Protein AF-A0A3M1WF73-F1 (afdb_monomer)

pLDDT: mean 86.76, std 12.92, range [41.12, 95.75]

Foldseek 3Di:
DPPQDWDQDPVVRDTAGWAWLVVLCVVLVHDSVLVVVCVVVVLWDWDADPVNPGIITGPVSSVPPPNVSRDD

Structure (mmCIF, N/CA/C/O backbone):
data_AF-A0A3M1WF73-F1
#
_entry.id   AF-A0A3M1WF73-F1
#
loop_
_atom_site.group_PDB
_atom_site.id
_atom_site.type_symbol
_atom_site.label_atom_id
_atom_site.label_alt_id
_atom_site.label_comp_id
_atom_site.label_asym_id
_atom_site.label_entity_id
_atom_site.label_seq_id
_atom_site.pdbx_PDB_ins_code
_atom_site.Cartn_x
_atom_site.Cartn_y
_atom_site.Cartn_z
_atom_site.occupancy
_atom_site.B_iso_or_equiv
_atom_site.auth_seq_id
_atom_site.auth_comp_id
_atom_site.auth_asym_id
_atom_site.auth_atom_id
_atom_site.pdbx_PDB_model_num
ATOM 1 N N . MET A 1 1 ? -6.934 -4.310 -21.892 1.00 41.12 1 MET A N 1
ATOM 2 C CA . MET A 1 1 ? -6.181 -5.493 -21.414 1.00 41.12 1 MET A CA 1
ATOM 3 C C . MET A 1 1 ? -5.556 -5.172 -20.057 1.00 41.12 1 MET A C 1
ATOM 5 O O . MET A 1 1 ? -4.667 -4.332 -19.997 1.00 41.12 1 MET A O 1
ATOM 9 N N . ARG A 1 2 ? -6.051 -5.748 -18.952 1.00 51.78 2 ARG A N 1
ATOM 10 C CA . ARG A 1 2 ? -5.436 -5.574 -17.623 1.00 51.78 2 ARG A CA 1
ATOM 11 C C . ARG A 1 2 ? -4.246 -6.534 -17.535 1.00 51.78 2 ARG A C 1
ATOM 13 O O . ARG A 1 2 ? -4.438 -7.727 -17.351 1.00 51.78 2 ARG A O 1
ATOM 20 N N . GLN A 1 3 ? -3.026 -6.039 -17.742 1.00 55.84 3 GLN A N 1
ATOM 21 C CA . GLN A 1 3 ? -1.822 -6.828 -17.463 1.00 55.84 3 GLN A CA 1
ATOM 22 C C . GLN A 1 3 ? -1.713 -6.998 -15.944 1.00 55.84 3 GLN A C 1
ATOM 24 O O . GLN A 1 3 ? -1.294 -6.076 -15.242 1.00 55.84 3 GLN A O 1
ATOM 29 N N . HIS A 1 4 ? -2.126 -8.154 -15.428 1.00 58.62 4 HIS A N 1
ATOM 30 C CA . HIS A 1 4 ? -1.920 -8.519 -14.031 1.00 58.62 4 HIS A CA 1
ATOM 31 C C . HIS A 1 4 ? -0.435 -8.822 -13.854 1.0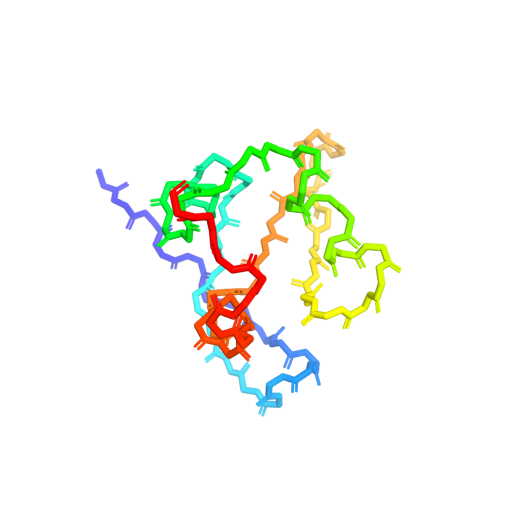0 58.62 4 HIS A C 1
ATOM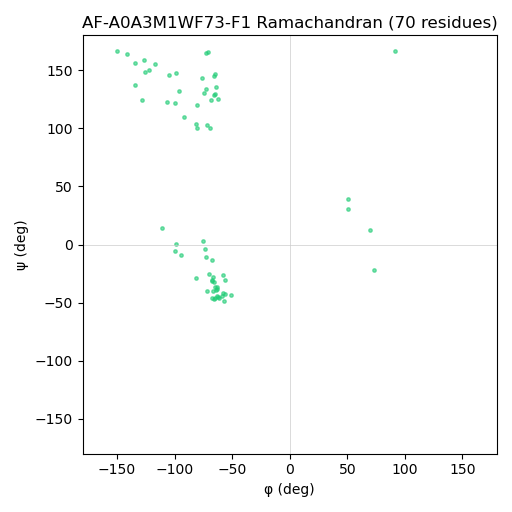 33 O O . HIS A 1 4 ? 0.061 -9.851 -14.306 1.00 58.62 4 HIS A O 1
ATOM 39 N N . ARG A 1 5 ? 0.307 -7.884 -13.260 1.00 75.50 5 ARG A N 1
ATOM 40 C CA . ARG A 1 5 ? 1.725 -8.101 -12.986 1.00 75.50 5 ARG A CA 1
ATOM 41 C C . ARG A 1 5 ? 1.851 -8.921 -11.711 1.00 75.50 5 ARG A C 1
ATOM 43 O O . ARG A 1 5 ? 1.644 -8.398 -10.616 1.00 75.50 5 ARG A O 1
ATOM 50 N N . LEU A 1 6 ? 2.158 -10.202 -11.875 1.00 89.00 6 LEU A N 1
ATOM 51 C CA . LEU A 1 6 ? 2.482 -11.092 -10.772 1.00 89.00 6 LEU A CA 1
ATOM 52 C C . LEU A 1 6 ? 3.942 -10.872 -10.371 1.00 89.00 6 LEU A C 1
ATOM 54 O O . LEU A 1 6 ? 4.846 -11.059 -11.181 1.00 89.00 6 LEU A O 1
ATOM 58 N N . PHE A 1 7 ? 4.177 -10.481 -9.120 1.00 89.56 7 PHE A N 1
ATOM 59 C CA . PHE A 1 7 ? 5.524 -10.433 -8.548 1.00 89.56 7 PHE A CA 1
ATOM 60 C C . PHE A 1 7 ? 5.532 -11.044 -7.148 1.00 89.56 7 PHE A C 1
ATOM 62 O O . PHE A 1 7 ? 4.516 -11.075 -6.451 1.00 89.56 7 PHE A O 1
ATOM 69 N N . PHE A 1 8 ? 6.707 -11.503 -6.719 1.00 93.19 8 PHE A N 1
ATOM 70 C CA . PHE A 1 8 ? 6.912 -12.001 -5.363 1.00 93.19 8 PHE A CA 1
ATOM 71 C C . PHE A 1 8 ? 6.758 -10.875 -4.333 1.00 93.19 8 PHE A C 1
ATOM 73 O O . PHE A 1 8 ? 7.398 -9.825 -4.449 1.00 93.19 8 PHE A O 1
ATOM 80 N N . CYS A 1 9 ? 5.933 -11.088 -3.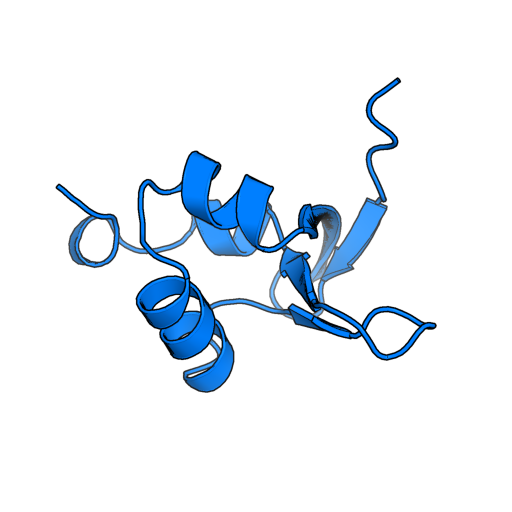314 1.00 94.12 9 CYS A N 1
ATOM 81 C CA . CYS A 1 9 ? 5.832 -10.194 -2.169 1.00 94.12 9 CYS A CA 1
ATOM 82 C C . CYS A 1 9 ? 6.629 -10.745 -0.984 1.00 94.12 9 CYS A C 1
ATOM 84 O O . CYS A 1 9 ? 6.309 -11.840 -0.522 1.00 94.12 9 CYS A O 1
ATOM 86 N N . PRO A 1 10 ? 7.609 -9.990 -0.448 1.00 92.06 10 PRO A N 1
ATOM 87 C CA . PRO A 1 10 ? 8.389 -10.437 0.701 1.00 92.06 10 PRO A CA 1
ATOM 88 C C . PRO A 1 10 ? 7.545 -10.545 1.973 1.00 92.06 10 PRO A C 1
ATOM 90 O O . PRO A 1 10 ? 7.824 -11.389 2.801 1.00 92.06 10 PRO A O 1
ATOM 93 N N . GLN A 1 11 ? 6.477 -9.756 2.113 1.00 93.06 11 GLN A N 1
ATOM 94 C CA . GLN A 1 11 ? 5.607 -9.802 3.292 1.00 93.06 11 GLN A CA 1
ATOM 95 C C . GLN A 1 11 ? 4.575 -10.940 3.220 1.00 93.06 11 GLN A C 1
ATOM 97 O O . GLN A 1 11 ? 4.128 -11.452 4.240 1.00 93.06 11 GLN A O 1
ATOM 102 N N . CYS A 1 12 ? 4.167 -11.341 2.011 1.00 92.25 12 CYS A N 1
ATOM 103 C CA . CYS A 1 12 ? 3.225 -12.448 1.820 1.00 92.25 12 CYS A CA 1
ATOM 104 C C . CYS A 1 12 ? 3.913 -13.795 1.562 1.00 92.25 12 CYS A C 1
ATOM 106 O O . CYS A 1 12 ? 3.215 -14.803 1.498 1.00 92.25 12 CYS A O 1
ATOM 108 N N . HIS A 1 13 ? 5.233 -13.803 1.350 1.00 93.69 13 HIS A N 1
ATOM 109 C CA . HIS A 1 13 ? 6.037 -14.967 0.959 1.00 93.69 13 HIS A CA 1
ATOM 110 C C . HIS A 1 13 ? 5.482 -15.750 -0.249 1.00 93.69 13 HIS A C 1
ATOM 112 O O . HIS A 1 13 ? 5.658 -16.960 -0.354 1.00 93.69 13 HIS A O 1
ATOM 118 N N . ARG A 1 14 ? 4.804 -15.067 -1.181 1.00 93.50 14 ARG A N 1
ATOM 119 C CA . ARG A 1 14 ? 4.208 -15.680 -2.381 1.00 93.50 14 ARG A CA 1
ATOM 120 C C . ARG A 1 14 ? 4.161 -14.719 -3.561 1.00 93.50 14 ARG A C 1
ATOM 122 O O . ARG A 1 14 ? 4.345 -13.510 -3.398 1.00 93.50 14 ARG A O 1
ATOM 129 N N . GLN A 1 15 ? 3.902 -15.249 -4.755 1.00 94.12 15 GLN A N 1
ATOM 130 C CA . GLN A 1 15 ? 3.566 -14.433 -5.922 1.00 94.12 15 GLN A CA 1
ATOM 131 C C . GLN A 1 15 ? 2.136 -13.906 -5.792 1.00 94.12 15 GLN A C 1
ATOM 133 O O . GLN A 1 15 ? 1.214 -14.653 -5.482 1.00 94.12 15 GLN A O 1
ATOM 138 N N . THR A 1 16 ? 1.967 -12.605 -5.999 1.00 94.25 16 THR A N 1
ATOM 139 C CA . THR A 1 16 ? 0.684 -11.904 -5.854 1.00 94.25 16 THR A CA 1
ATOM 140 C C . THR A 1 16 ? 0.552 -10.866 -6.960 1.00 94.25 16 THR A C 1
ATOM 142 O O . THR A 1 16 ? 1.533 -10.540 -7.635 1.00 94.25 16 THR A O 1
ATOM 145 N N . VAL A 1 17 ? -0.665 -10.372 -7.180 1.00 94.25 17 VAL A N 1
ATOM 14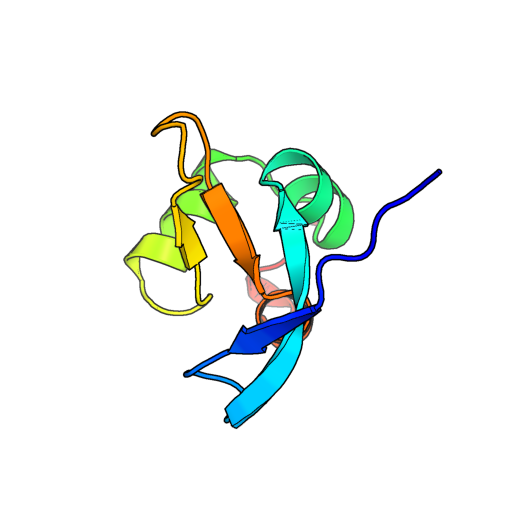6 C CA . VAL A 1 17 ? -0.928 -9.269 -8.103 1.00 94.25 17 VAL A CA 1
ATOM 147 C C . VAL A 1 17 ? -0.416 -7.962 -7.502 1.00 94.25 17 VAL A C 1
ATOM 149 O O . VAL A 1 17 ? -0.674 -7.639 -6.346 1.00 94.25 17 VAL A O 1
ATOM 152 N N . TRP A 1 18 ? 0.286 -7.172 -8.307 1.00 93.56 18 TRP A N 1
ATOM 153 C CA . TRP A 1 18 ? 0.744 -5.847 -7.906 1.00 93.56 18 TRP A CA 1
ATOM 154 C C . TRP A 1 18 ? -0.068 -4.763 -8.600 1.00 93.56 18 TRP A C 1
ATOM 156 O O . TRP A 1 18 ? -0.122 -4.688 -9.830 1.00 93.56 18 TRP A O 1
ATOM 166 N N . LEU A 1 19 ? -0.687 -3.908 -7.794 1.00 93.56 19 LEU A N 1
ATOM 167 C CA . LEU A 1 19 ? -1.559 -2.828 -8.232 1.00 93.56 19 LEU A CA 1
ATOM 168 C C . LEU A 1 19 ? -0.805 -1.510 -8.254 1.00 93.56 19 LEU A C 1
ATOM 170 O O . LEU A 1 19 ? 0.088 -1.278 -7.445 1.00 93.56 19 LEU A O 1
ATOM 174 N N . ASN A 1 20 ? -1.147 -0.621 -9.182 1.00 92.94 20 ASN A N 1
ATOM 175 C CA . ASN A 1 20 ? -0.660 0.751 -9.083 1.00 92.94 20 ASN A CA 1
ATOM 176 C C . ASN A 1 20 ? -1.386 1.499 -7.946 1.00 92.94 20 ASN A C 1
ATOM 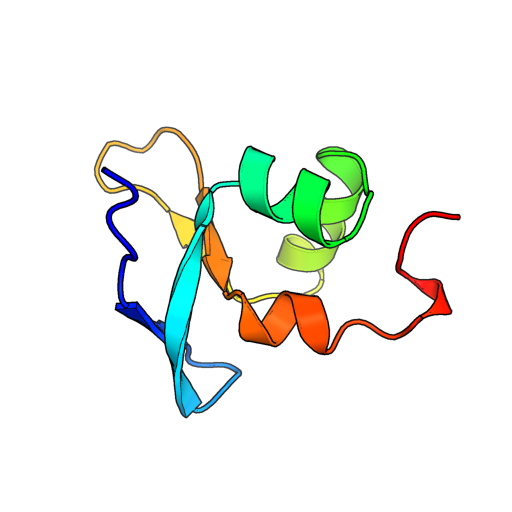178 O O . ASN A 1 20 ? -2.436 1.063 -7.481 1.00 92.94 20 ASN A O 1
ATOM 182 N N . VAL A 1 21 ? -0.840 2.642 -7.524 1.00 92.75 21 VAL A N 1
ATOM 183 C CA . VAL A 1 21 ? -1.412 3.471 -6.444 1.00 92.75 21 VAL A CA 1
ATOM 184 C C . VAL A 1 21 ? -2.898 3.786 -6.652 1.00 92.75 21 VAL A C 1
ATOM 186 O O . VAL A 1 21 ? -3.671 3.680 -5.711 1.00 92.75 21 VAL A O 1
ATOM 189 N N . GLN A 1 22 ? -3.319 4.135 -7.870 1.00 92.88 22 GLN A N 1
ATOM 190 C CA . GLN A 1 22 ? -4.721 4.462 -8.145 1.00 92.88 22 GLN A CA 1
ATOM 191 C C . GLN A 1 22 ? -5.633 3.245 -7.955 1.00 92.88 22 GLN A C 1
ATOM 193 O O . GLN A 1 22 ? -6.667 3.360 -7.310 1.00 92.88 22 GLN A O 1
ATOM 198 N N . GLN A 1 23 ? -5.238 2.087 -8.483 1.00 93.69 23 GLN A N 1
ATOM 199 C CA . GLN A 1 23 ? -5.990 0.840 -8.329 1.00 93.69 23 GLN A CA 1
ATOM 200 C C . GLN A 1 23 ? -6.067 0.400 -6.867 1.00 93.69 23 GLN A C 1
ATOM 202 O O . GLN A 1 23 ? -7.096 -0.095 -6.434 1.00 93.69 23 GLN A O 1
ATOM 207 N N . ALA A 1 24 ? -4.986 0.585 -6.112 1.00 93.62 24 ALA A N 1
ATOM 208 C CA . ALA A 1 24 ? -4.953 0.264 -4.695 1.00 93.62 24 ALA A CA 1
ATOM 209 C C . ALA A 1 24 ? -5.886 1.164 -3.881 1.00 93.62 24 ALA A C 1
ATOM 211 O O . ALA A 1 24 ? -6.682 0.652 -3.109 1.00 93.62 24 ALA A O 1
ATOM 212 N N . CYS A 1 25 ? -5.846 2.479 -4.110 1.00 93.69 25 CYS A N 1
ATOM 213 C CA . CYS A 1 25 ? -6.783 3.424 -3.500 1.00 93.69 25 CYS A CA 1
ATOM 214 C C . CYS A 1 25 ? -8.243 3.060 -3.791 1.00 93.69 25 CYS A C 1
ATOM 216 O O . CYS A 1 25 ? -9.065 3.108 -2.891 1.00 93.69 25 CYS A O 1
ATOM 218 N N . GLN A 1 26 ? -8.552 2.663 -5.030 1.00 93.12 26 GLN A N 1
ATOM 219 C CA . GLN A 1 26 ? -9.897 2.217 -5.404 1.00 93.12 26 GLN A CA 1
ATOM 220 C C . GLN A 1 26 ? -10.297 0.895 -4.741 1.00 93.12 26 GLN A C 1
ATOM 222 O O . GLN A 1 26 ? -11.475 0.685 -4.500 1.00 93.12 26 GLN A O 1
ATOM 227 N N . LEU A 1 27 ? -9.342 -0.001 -4.477 1.00 92.06 27 LEU A N 1
ATOM 228 C CA . LEU A 1 27 ? -9.622 -1.314 -3.895 1.00 92.06 27 LEU A CA 1
ATOM 229 C C . LEU A 1 27 ? -10.011 -1.234 -2.415 1.00 92.06 27 LEU A C 1
ATOM 231 O O . LEU A 1 27 ? -10.866 -1.993 -1.984 1.00 92.06 27 LEU A O 1
ATOM 235 N N . ILE A 1 28 ? -9.346 -0.367 -1.652 1.00 91.75 28 ILE A N 1
ATOM 236 C CA . ILE A 1 28 ? -9.560 -0.215 -0.202 1.00 91.75 28 ILE A CA 1
ATOM 237 C C . ILE A 1 28 ? -10.217 1.126 0.155 1.00 91.75 28 ILE A C 1
ATOM 239 O O . ILE A 1 28 ? -10.157 1.548 1.300 1.00 91.75 28 ILE A O 1
ATOM 243 N N . GLU A 1 29 ? -10.760 1.829 -0.840 1.00 91.81 29 GLU A N 1
ATOM 244 C CA . GLU A 1 29 ? -11.515 3.080 -0.676 1.00 91.81 29 GLU A CA 1
ATOM 245 C C . GLU A 1 29 ? -10.805 4.146 0.181 1.00 91.81 29 GLU A C 1
ATOM 247 O O . GLU A 1 29 ? -11.414 4.876 0.955 1.00 91.81 29 GLU A O 1
ATOM 252 N N . VAL A 1 30 ? -9.482 4.278 0.019 1.00 92.19 30 VAL A N 1
ATOM 253 C CA . VAL A 1 30 ? -8.686 5.308 0.708 1.00 92.19 30 VAL A CA 1
ATOM 254 C C . VAL A 1 30 ? -8.040 6.283 -0.261 1.00 92.19 30 VAL A C 1
ATOM 256 O O . VAL A 1 30 ? -7.717 5.966 -1.411 1.00 92.19 30 VAL A O 1
ATOM 259 N N . ASP A 1 31 ? -7.747 7.478 0.236 1.00 93.25 31 ASP A N 1
ATOM 260 C CA . ASP A 1 31 ? -6.966 8.456 -0.499 1.00 93.25 31 ASP A CA 1
ATOM 261 C C . ASP A 1 31 ? -5.477 8.048 -0.620 1.00 93.25 31 ASP A C 1
ATOM 263 O O . ASP A 1 31 ? -4.952 7.173 0.077 1.00 93.25 31 ASP A O 1
ATOM 267 N N . ARG A 1 32 ? -4.750 8.716 -1.524 1.00 93.81 32 ARG A N 1
ATOM 268 C CA . ARG A 1 32 ? -3.336 8.398 -1.789 1.00 93.81 32 ARG A CA 1
ATOM 269 C C . ARG A 1 32 ? -2.433 8.622 -0.578 1.00 93.81 32 ARG A C 1
ATOM 271 O O . ARG A 1 32 ? -1.481 7.865 -0.410 1.00 93.81 32 ARG A O 1
ATOM 278 N N . ARG A 1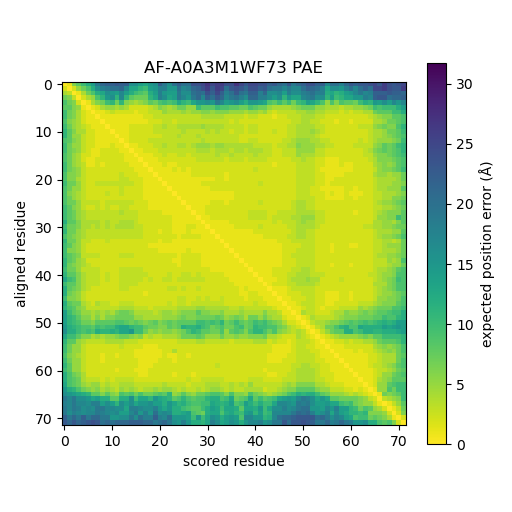 33 ? -2.683 9.654 0.232 1.00 94.69 33 ARG A N 1
ATOM 279 C CA . ARG A 1 33 ? -1.893 9.971 1.431 1.00 94.69 33 ARG A CA 1
ATOM 280 C C . ARG A 1 33 ? -2.014 8.839 2.443 1.00 94.69 33 ARG A C 1
ATOM 282 O O . ARG A 1 33 ? -0.992 8.390 2.957 1.00 94.69 33 ARG A O 1
ATOM 289 N N . THR A 1 34 ? -3.224 8.335 2.662 1.00 94.44 34 THR A N 1
ATOM 290 C CA . THR A 1 34 ? -3.471 7.182 3.536 1.00 94.44 34 THR A CA 1
ATOM 291 C C . THR A 1 34 ? -2.762 5.928 3.023 1.00 94.44 34 THR A C 1
ATOM 293 O O . THR A 1 34 ? -2.029 5.283 3.775 1.00 94.44 34 THR A 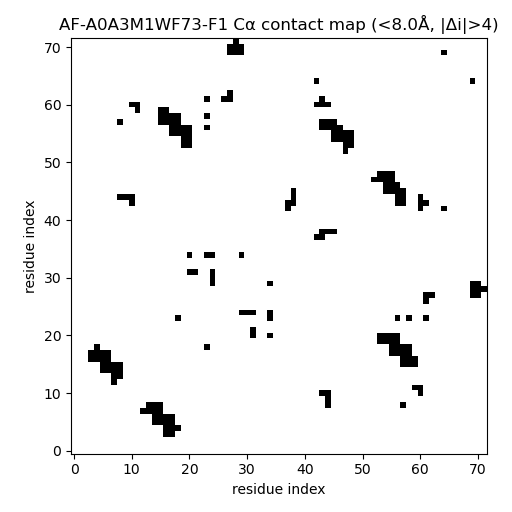O 1
ATOM 296 N N . LEU A 1 35 ? -2.855 5.643 1.720 1.00 94.50 35 LEU A N 1
ATOM 297 C CA . LEU A 1 35 ? -2.126 4.529 1.113 1.00 94.50 35 LEU A CA 1
ATOM 298 C C . LEU A 1 35 ? -0.599 4.662 1.293 1.00 94.50 35 LEU A C 1
ATOM 300 O O . LEU A 1 35 ? 0.070 3.687 1.636 1.00 94.50 35 LEU A O 1
ATOM 304 N N . TYR A 1 36 ? -0.030 5.852 1.076 1.00 94.62 36 TYR A N 1
ATOM 305 C CA . TYR A 1 36 ? 1.404 6.087 1.278 1.00 94.62 36 TYR A CA 1
ATOM 306 C C . TYR A 1 36 ? 1.822 5.918 2.738 1.00 94.62 36 TYR A C 1
ATOM 308 O O . TYR A 1 36 ? 2.850 5.294 2.992 1.00 94.62 36 TYR A O 1
ATOM 316 N N . ARG A 1 37 ? 0.997 6.368 3.689 1.00 94.56 37 ARG A N 1
ATOM 317 C CA . ARG A 1 37 ? 1.226 6.142 5.120 1.00 94.56 37 ARG A CA 1
ATOM 318 C C . ARG A 1 37 ? 1.323 4.649 5.443 1.00 94.56 37 ARG A C 1
ATOM 320 O O . ARG A 1 37 ? 2.214 4.244 6.182 1.00 94.56 37 ARG A O 1
ATOM 327 N N . TYR A 1 38 ? 0.467 3.810 4.860 1.00 93.75 38 TYR A N 1
ATOM 328 C CA . TYR A 1 38 ? 0.541 2.355 5.054 1.00 93.75 38 TYR A CA 1
ATOM 329 C C . TYR A 1 38 ? 1.805 1.724 4.465 1.00 93.75 38 TYR A C 1
ATOM 331 O O . TYR A 1 38 ? 2.329 0.763 5.031 1.00 93.75 38 TYR A O 1
ATOM 339 N N . MET A 1 39 ? 2.329 2.271 3.366 1.00 93.94 39 MET A N 1
ATOM 340 C CA . MET A 1 39 ? 3.628 1.855 2.827 1.00 93.94 39 MET A CA 1
ATOM 341 C C . MET A 1 39 ? 4.779 2.241 3.764 1.00 93.94 39 MET A C 1
ATOM 343 O O . MET A 1 39 ? 5.654 1.421 4.024 1.00 93.94 39 MET A O 1
ATOM 347 N N . GLU A 1 40 ? 4.780 3.475 4.272 1.00 93.94 40 GLU A N 1
ATOM 348 C CA . GLU A 1 40 ? 5.819 3.998 5.173 1.00 93.94 40 GLU A CA 1
ATOM 349 C C . GLU A 1 40 ? 5.841 3.266 6.517 1.00 93.94 40 GLU A C 1
ATOM 351 O O . GLU A 1 40 ? 6.908 2.979 7.049 1.00 93.94 40 GLU A O 1
ATOM 356 N N . GLN A 1 41 ? 4.668 2.887 7.027 1.00 93.19 41 GLN A N 1
ATOM 357 C CA . GLN A 1 41 ? 4.523 2.070 8.234 1.00 93.19 41 GLN A CA 1
ATOM 358 C C . GLN A 1 41 ? 4.896 0.592 8.024 1.00 93.19 41 GLN A C 1
ATOM 360 O O . GLN A 1 41 ? 4.824 -0.192 8.966 1.00 93.19 41 GLN A O 1
ATOM 365 N N . GLY A 1 42 ? 5.230 0.174 6.798 1.00 93.25 42 GLY A N 1
A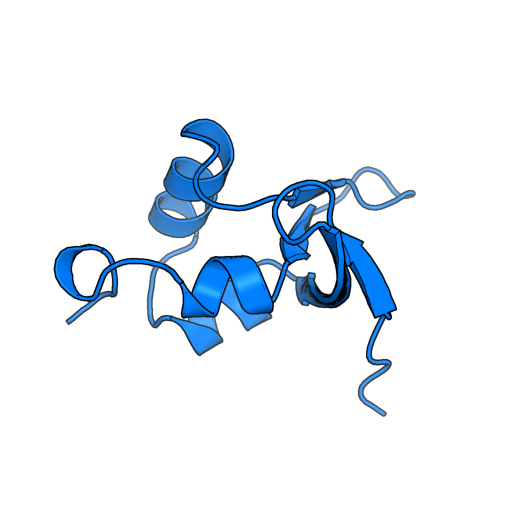TOM 366 C CA . GLY A 1 42 ? 5.534 -1.223 6.484 1.00 93.25 42 GLY A CA 1
ATOM 367 C C . GLY A 1 42 ? 4.323 -2.162 6.534 1.00 93.25 42 GLY A C 1
ATOM 368 O O . GLY A 1 42 ? 4.496 -3.377 6.476 1.00 93.25 42 GLY A O 1
ATOM 369 N N . LYS A 1 43 ? 3.091 -1.629 6.603 1.00 92.88 43 LYS A N 1
ATOM 370 C CA . LYS A 1 43 ? 1.859 -2.437 6.551 1.00 92.88 43 LYS A CA 1
ATOM 371 C C . LYS A 1 43 ? 1.666 -3.071 5.170 1.00 92.88 43 LYS A C 1
ATOM 373 O O . LYS A 1 43 ? 1.100 -4.158 5.064 1.00 92.88 43 LYS A O 1
ATOM 378 N N . ILE A 1 44 ? 2.140 -2.402 4.114 1.00 94.88 44 ILE A N 1
ATOM 379 C CA . ILE A 1 44 ? 1.993 -2.837 2.722 1.00 94.88 44 ILE A CA 1
ATOM 380 C C . ILE A 1 44 ? 3.349 -2.843 2.021 1.00 94.88 44 ILE A C 1
ATOM 382 O O . ILE A 1 44 ? 3.999 -1.806 1.881 1.00 94.88 44 ILE A O 1
ATOM 386 N N . ALA A 1 45 ? 3.724 -3.993 1.463 1.00 95.75 45 ALA A N 1
ATOM 387 C CA . ALA A 1 45 ? 4.869 -4.086 0.570 1.00 95.75 45 ALA A CA 1
ATOM 388 C C . ALA A 1 45 ? 4.639 -3.286 -0.726 1.00 95.75 45 ALA A C 1
ATOM 390 O O . ALA A 1 45 ? 3.638 -3.474 -1.430 1.00 95.75 45 ALA A O 1
ATOM 391 N N . TYR A 1 46 ? 5.608 -2.441 -1.079 1.00 94.69 46 TYR A N 1
ATOM 392 C CA . TYR A 1 46 ? 5.601 -1.654 -2.308 1.00 94.69 46 TYR A CA 1
ATOM 393 C C . TYR A 1 46 ? 6.887 -1.853 -3.122 1.00 94.69 46 TYR A C 1
ATOM 395 O O . TYR A 1 46 ? 7.919 -2.287 -2.617 1.00 94.69 46 TYR A O 1
ATOM 403 N N . ARG A 1 47 ? 6.810 -1.550 -4.418 1.00 92.44 47 ARG A N 1
ATOM 404 C CA . ARG A 1 47 ? 7.926 -1.577 -5.369 1.00 92.44 47 ARG A CA 1
ATOM 405 C C . ARG A 1 47 ? 7.899 -0.310 -6.204 1.00 92.44 47 ARG A C 1
ATOM 407 O O . ARG A 1 47 ? 6.838 0.118 -6.663 1.00 92.44 47 ARG A O 1
ATOM 414 N N . GLN A 1 48 ? 9.061 0.285 -6.434 1.00 91.25 48 GLN A N 1
ATOM 415 C CA . GLN A 1 48 ? 9.172 1.425 -7.335 1.00 91.25 48 GLN A CA 1
ATOM 416 C C . GLN A 1 48 ? 9.118 0.960 -8.794 1.00 91.25 48 GLN A C 1
ATOM 418 O O . GLN A 1 48 ? 9.604 -0.117 -9.143 1.00 91.25 48 GLN A O 1
ATOM 423 N N . ARG A 1 49 ? 8.482 1.754 -9.659 1.00 85.38 49 ARG A N 1
ATOM 424 C CA . ARG A 1 49 ? 8.497 1.495 -11.103 1.00 85.38 49 ARG A CA 1
ATOM 425 C C . ARG A 1 49 ? 9.919 1.658 -11.656 1.00 85.38 49 ARG A C 1
ATOM 427 O O . ARG A 1 49 ? 10.598 2.590 -11.235 1.00 85.38 49 ARG A O 1
ATOM 434 N N . PRO A 1 50 ? 10.333 0.853 -12.655 1.00 80.75 50 PRO A N 1
ATOM 435 C CA . PRO A 1 50 ? 11.642 1.008 -13.299 1.00 80.75 50 PRO A CA 1
ATOM 436 C C . PRO A 1 50 ? 11.875 2.408 -13.881 1.00 80.75 50 PRO A C 1
ATOM 438 O O . PRO A 1 50 ? 12.992 2.900 -13.886 1.00 80.75 50 PRO A O 1
ATOM 441 N N . SER A 1 51 ? 10.809 3.087 -14.315 1.00 82.56 51 SER A N 1
ATOM 442 C CA . SER A 1 51 ? 10.856 4.468 -14.810 1.00 82.56 51 SER A CA 1
ATOM 443 C C . SER A 1 51 ? 11.008 5.530 -13.709 1.00 82.56 51 SER A C 1
ATOM 445 O O . SER A 1 51 ? 10.897 6.721 -13.992 1.00 82.56 51 SER A O 1
ATOM 447 N N . GLY A 1 52 ? 11.141 5.134 -12.439 1.00 78.19 52 GLY A N 1
ATOM 448 C CA . GLY A 1 52 ? 11.212 6.022 -11.273 1.00 78.19 52 GLY A CA 1
ATOM 449 C C . GLY A 1 52 ? 9.883 6.684 -10.884 1.00 78.19 52 GLY A C 1
ATOM 450 O O . GLY A 1 52 ? 9.695 7.056 -9.725 1.00 78.19 52 GLY A O 1
ATOM 451 N N . ARG A 1 53 ? 8.924 6.789 -11.816 1.00 81.44 53 ARG A N 1
ATOM 452 C CA . ARG A 1 53 ? 7.621 7.433 -11.599 1.00 81.44 53 ARG A CA 1
ATOM 453 C C . ARG A 1 53 ? 6.555 6.442 -11.147 1.00 81.44 53 ARG A C 1
ATOM 455 O O . ARG A 1 53 ? 6.038 5.654 -11.941 1.00 81.44 53 ARG A O 1
ATOM 462 N N . GLY A 1 54 ? 6.160 6.567 -9.883 1.00 85.06 54 GLY A N 1
ATOM 463 C CA . GLY A 1 54 ? 5.055 5.829 -9.277 1.00 85.06 54 GLY A CA 1
ATOM 464 C C . GLY A 1 54 ? 5.473 4.515 -8.622 1.00 85.06 54 GLY A C 1
ATOM 465 O O . GLY A 1 54 ? 6.581 4.007 -8.811 1.00 85.06 54 GLY A O 1
ATOM 466 N N . ARG A 1 55 ? 4.554 3.965 -7.829 1.00 91.38 55 ARG A N 1
ATOM 467 C CA . ARG A 1 55 ? 4.757 2.744 -7.047 1.00 91.38 55 ARG A CA 1
ATOM 468 C C . ARG A 1 55 ? 3.710 1.700 -7.412 1.00 91.38 55 ARG A C 1
ATOM 470 O O . ARG A 1 55 ? 2.591 2.032 -7.815 1.00 91.38 55 ARG A O 1
ATOM 477 N N . PHE A 1 56 ? 4.107 0.445 -7.286 1.00 93.06 56 PHE A N 1
ATOM 478 C CA . PHE A 1 56 ? 3.206 -0.689 -7.241 1.00 93.06 56 PHE A CA 1
ATOM 479 C C . PHE A 1 56 ? 3.115 -1.196 -5.808 1.00 93.06 56 PHE A C 1
ATOM 481 O O . PHE A 1 56 ? 4.110 -1.167 -5.088 1.00 93.06 56 PHE A O 1
ATOM 488 N N . VAL A 1 57 ? 1.952 -1.690 -5.418 1.00 94.38 57 VAL A N 1
ATOM 489 C CA . VAL A 1 57 ? 1.694 -2.262 -4.100 1.00 94.38 57 VAL A CA 1
ATOM 490 C C . VAL A 1 57 ? 1.132 -3.664 -4.222 1.00 94.38 57 VAL A C 1
ATOM 492 O O . VAL A 1 57 ? 0.443 -3.985 -5.190 1.00 94.38 57 VAL A O 1
ATOM 495 N N . CYS A 1 58 ? 1.443 -4.497 -3.239 1.00 95.38 58 CYS A N 1
ATOM 496 C CA . CYS A 1 58 ? 0.935 -5.856 -3.167 1.00 95.38 58 CYS A CA 1
ATOM 497 C C . CYS A 1 58 ? -0.580 -5.861 -2.897 1.00 95.38 58 CYS A C 1
ATOM 499 O O . CYS A 1 58 ? -1.029 -5.320 -1.888 1.00 95.38 58 CYS A O 1
ATOM 501 N N . HIS A 1 59 ? -1.348 -6.523 -3.764 1.00 94.75 59 HIS A N 1
ATOM 502 C CA . HIS A 1 59 ? -2.792 -6.723 -3.607 1.00 94.75 59 HIS A CA 1
ATOM 503 C C . HIS A 1 59 ? -3.139 -7.427 -2.289 1.00 94.75 59 HIS A C 1
ATOM 505 O O . HIS A 1 59 ? -3.961 -6.955 -1.516 1.00 94.75 59 HIS A O 1
ATOM 511 N N . ASP A 1 60 ? -2.460 -8.527 -1.985 1.00 94.75 60 ASP A N 1
ATOM 512 C CA . ASP A 1 60 ? -2.782 -9.331 -0.804 1.00 94.75 60 ASP A CA 1
ATOM 513 C C . ASP A 1 60 ? -2.424 -8.640 0.514 1.00 94.75 60 ASP A C 1
ATOM 515 O O . ASP A 1 60 ? -3.022 -8.943 1.540 1.00 94.75 60 ASP A O 1
ATOM 519 N N . CYS A 1 61 ? -1.452 -7.722 0.506 1.00 94.12 61 CYS A N 1
ATOM 520 C CA . CYS A 1 61 ? -1.187 -6.877 1.670 1.00 94.12 61 CYS A CA 1
ATOM 521 C C . CYS A 1 61 ? -2.359 -5.924 1.926 1.00 94.12 61 CYS A C 1
ATOM 523 O O . CYS A 1 61 ? -2.719 -5.723 3.078 1.00 94.12 61 CYS A O 1
ATOM 525 N N . LEU A 1 62 ? -2.958 -5.367 0.863 1.00 93.12 62 LEU A N 1
ATOM 526 C CA . LEU A 1 62 ? -4.115 -4.472 0.972 1.00 93.12 62 LEU A CA 1
ATOM 527 C C . LEU A 1 62 ? -5.315 -5.190 1.591 1.00 93.12 62 LEU A C 1
ATOM 529 O O . LEU A 1 62 ? -5.922 -4.663 2.512 1.00 93.12 62 LEU A O 1
ATOM 533 N N . LEU A 1 63 ? -5.601 -6.415 1.143 1.00 91.00 63 LEU A N 1
ATOM 534 C CA . LEU A 1 63 ? -6.713 -7.219 1.668 1.00 91.00 63 LEU A CA 1
ATOM 535 C C . LEU A 1 63 ? -6.527 -7.678 3.122 1.00 91.00 63 LEU A C 1
ATOM 537 O O . LEU A 1 63 ? -7.463 -8.186 3.726 1.00 91.00 63 LEU A O 1
ATOM 541 N N . LYS A 1 64 ? -5.315 -7.553 3.671 1.00 90.25 64 LYS A N 1
ATOM 542 C CA . LYS A 1 64 ? -4.998 -7.895 5.064 1.00 90.25 64 LYS A CA 1
ATOM 543 C C . LYS A 1 64 ? -4.980 -6.679 5.987 1.00 90.25 64 LYS A C 1
ATOM 545 O O . LYS A 1 64 ? -4.657 -6.836 7.163 1.00 90.25 64 LYS A O 1
ATOM 550 N N . LEU A 1 65 ? -5.258 -5.480 5.473 1.00 87.06 65 LEU A N 1
ATOM 551 C CA . LEU A 1 65 ? -5.405 -4.312 6.331 1.00 87.06 65 LEU A CA 1
ATOM 552 C C . LEU A 1 65 ? -6.614 -4.526 7.253 1.00 87.06 65 LEU A C 1
ATOM 554 O O . LEU A 1 65 ? -7.648 -5.003 6.785 1.00 87.06 65 LEU A O 1
ATOM 558 N N . PRO A 1 66 ? -6.491 -4.218 8.552 1.00 75.88 66 PRO A N 1
ATOM 559 C CA . PRO A 1 66 ? -7.610 -4.346 9.472 1.00 75.88 66 PRO A CA 1
ATOM 560 C C . PRO A 1 66 ? -8.717 -3.358 9.079 1.00 75.88 66 PRO A C 1
ATOM 562 O O . PRO A 1 66 ? -8.434 -2.256 8.615 1.00 75.88 66 PRO A O 1
ATOM 565 N N . GLU A 1 67 ? -9.975 -3.735 9.298 1.00 66.88 67 GLU A N 1
ATOM 566 C CA . GLU A 1 67 ? -11.157 -2.979 8.847 1.00 66.88 67 GLU A CA 1
ATOM 567 C C . GLU A 1 67 ? -11.202 -1.534 9.383 1.00 66.88 67 GLU A C 1
ATOM 569 O O . GLU A 1 67 ? -11.720 -0.648 8.717 1.00 66.88 67 GLU A O 1
ATOM 574 N N . GLY A 1 68 ? -10.572 -1.254 10.531 1.00 64.25 68 GLY A N 1
ATOM 575 C CA . GLY A 1 68 ? -10.446 0.107 11.077 1.00 64.25 68 GLY A CA 1
ATOM 576 C C . GLY A 1 68 ? -9.466 1.032 10.334 1.00 64.25 68 GLY A C 1
ATOM 577 O O . GLY A 1 68 ? -9.442 2.229 10.606 1.00 64.25 68 GLY A O 1
ATOM 578 N N . ASP A 1 69 ? -8.652 0.496 9.420 1.00 61.50 69 ASP A N 1
ATOM 579 C CA . ASP A 1 69 ? -7.732 1.247 8.553 1.00 61.50 69 ASP A CA 1
ATOM 580 C C . ASP A 1 69 ? -8.308 1.452 7.126 1.00 61.50 69 ASP A C 1
ATOM 582 O O . ASP A 1 69 ? -7.692 2.127 6.294 1.00 61.50 69 ASP A O 1
ATOM 586 N N . VAL A 1 70 ? -9.464 0.869 6.805 1.00 63.66 70 VAL A N 1
ATOM 587 C CA . VAL A 1 70 ? -10.120 0.988 5.491 1.00 63.66 70 VAL A CA 1
ATOM 588 C C . VAL A 1 70 ? -11.160 2.110 5.581 1.00 63.66 70 VAL A C 1
ATOM 590 O O . VAL A 1 70 ? -11.875 2.210 6.574 1.00 63.66 70 VAL A O 1
ATOM 593 N N . GLY A 1 71 ? -11.171 3.023 4.607 1.00 59.06 71 GLY A N 1
ATOM 594 C CA . GLY A 1 71 ? -12.008 4.225 4.656 1.00 59.06 71 GLY A CA 1
ATOM 595 C C . GLY A 1 71 ? -13.497 3.874 4.688 1.00 59.06 71 GLY A C 1
ATOM 596 O O . GLY A 1 71 ? -13.957 3.141 3.821 1.00 59.06 71 GLY A O 1
ATOM 597 N N . GLN A 1 72 ? -14.210 4.387 5.696 1.00 49.62 72 GLN A N 1
ATOM 598 C CA . GLN A 1 72 ? -15.675 4.489 5.713 1.00 49.62 72 GLN A CA 1
ATOM 599 C C . GLN A 1 72 ? -16.137 5.697 4.897 1.00 49.62 72 GLN A C 1
ATOM 601 O O . GLN A 1 72 ? -15.413 6.723 4.919 1.00 49.62 72 GLN A O 1
#

Secondary structure (DSSP, 8-state):
----EEEEETTTTEEEEEEEHHHHHHHTT--HHHHHHHHHTTSS-EEE-TTSS-EEEEHHHHTTS-GGGS--

Sequence (72 aa):
MRQHRLFFCPQCHRQTVWLNVQQACQLIEVDRRTLYRYMEQGKIAYRQRPSGRGRFVCHDCLLKLPEGDVGQ

Nearest PDB structures (foldseek):
  4j2n-assembly1_A  TM=8.624E-01  e=7.540E-02  Pukovnikvirus pukovnik
  6ama-assembly1_B  TM=8.172E-01  e=9.107E-02  Streptomyces venezuelae
  6amk-assembly1_B  TM=8.420E-01  e=1.604E-01  Streptomyces venezuelae
  6amk-assembly1_A  TM=8.280E-01  e=1.414E-01  Streptomyces venezuelae
  6ama-assembly1_A  TM=8.342E-01  e=1.819E-01  Streptomyces venezuelae

Solvent-accessible surface area (backbone atoms only — not comparable t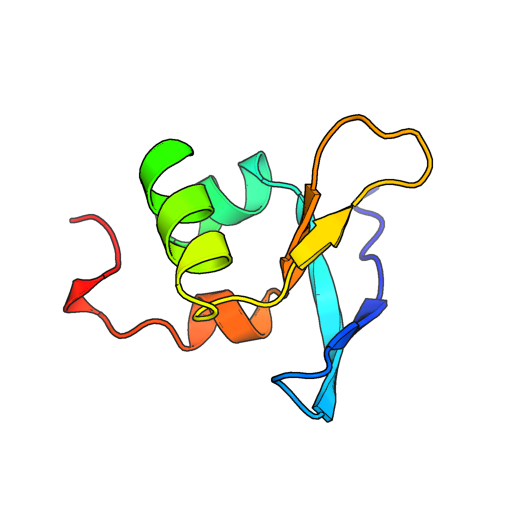o full-atom values): 4360 Å² total; per-residue (Å²): 133,87,81,76,44,70,44,77,36,87,87,72,74,40,75,38,48,47,33,44,60,70,57,46,25,66,72,49,56,37,56,69,67,60,54,49,50,36,41,75,72,63,64,29,58,68,45,74,36,93,84,70,72,60,49,32,33,41,46,68,38,60,76,64,55,57,74,92,78,42,52,128

Mean predicted aligned error: 5.11 Å

Radius of gyration: 11.5 Å; Cα contacts (8 Å, |Δi|>4): 102; chains: 1; bounding box: 27×26×32 Å